Protein AF-A0A4Q4VD58-F1 (afdb_monomer)

Nearest PDB structures (foldseek):
  4wac-assembly1_A  TM=5.536E-01  e=6.185E-01  Staphylococcus aureus
  8p1x-assembly1_AAA  TM=7.465E-01  e=1.984E+00  Staphylococcus epidermidis
  7tt1-assembly1_B  TM=6.775E-01  e=2.243E+00  Escherichia coli
  3q7m-assembly1_A  TM=7.156E-01  e=3.048E+00  Escherichia coli
  4x7r-assembly2_B  TM=5.505E-01  e=1.142E+00  Staphylococcus aureus subsp. aureus 21178

pLDDT: mean 85.47, std 15.78, range [35.31, 97.75]

Solvent-accessible surface area (backbone atoms only — not comparable to full-atom values): 9012 Å² total; per-residue (Å²): 137,83,83,76,85,78,87,86,63,89,75,72,76,74,62,88,37,54,67,51,39,52,56,54,60,65,43,81,75,90,46,65,73,90,57,68,53,58,38,72,50,66,89,45,100,53,34,43,42,31,25,31,75,85,77,64,49,67,48,37,36,40,37,70,94,43,48,93,50,72,52,65,43,66,91,75,62,84,38,98,74,38,95,66,28,63,92,83,41,74,61,77,44,68,68,80,65,83,72,50,77,83,28,62,97,43,95,54,34,65,55,54,54,48,53,41,54,51,34,38,48,52,28,60,79,66,70,51,74,74,27,66,79,57,47,63,64,50,55,72,74,75,110

Radius of gyration: 20.48 Å; Cα contacts (8 Å, |Δi|>4): 132; chains: 1; bounding box: 45×37×64 Å

Structure (mmCIF, N/CA/C/O backbone):
data_AF-A0A4Q4VD58-F1
#
_entry.id   AF-A0A4Q4VD58-F1
#
loop_
_atom_site.group_PDB
_atom_site.id
_atom_site.type_symbol
_atom_site.label_atom_id
_atom_site.label_alt_id
_atom_site.label_comp_id
_atom_site.label_asym_id
_atom_site.label_entity_id
_atom_site.label_seq_id
_atom_site.pdbx_PDB_ins_code
_atom_site.Cartn_x
_atom_site.Cartn_y
_atom_site.Cartn_z
_atom_site.occupancy
_atom_site.B_iso_or_equiv
_atom_site.auth_seq_id
_atom_site.auth_comp_id
_atom_site.auth_asym_id
_atom_site.auth_atom_id
_atom_site.pdbx_PDB_model_num
ATOM 1 N N . MET A 1 1 ? 5.227 7.395 23.878 1.00 35.31 1 MET A N 1
ATOM 2 C CA . MET A 1 1 ? 4.129 7.269 24.860 1.00 35.31 1 MET A CA 1
ATOM 3 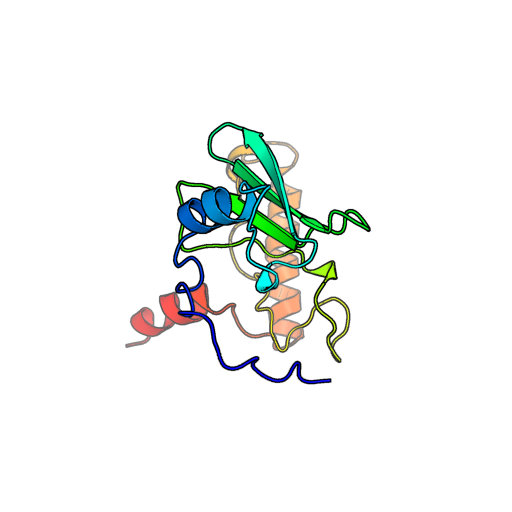C C . MET A 1 1 ? 3.570 5.863 24.727 1.00 35.31 1 MET A C 1
ATOM 5 O O . MET A 1 1 ? 2.981 5.567 23.700 1.00 35.31 1 MET A O 1
ATOM 9 N N . ALA A 1 2 ? 3.846 4.980 25.686 1.00 38.53 2 ALA A N 1
ATOM 10 C CA . ALA A 1 2 ? 3.278 3.635 25.708 1.00 38.53 2 ALA A CA 1
ATOM 11 C C . ALA A 1 2 ? 1.973 3.682 26.511 1.00 38.53 2 ALA A C 1
ATOM 13 O O . ALA A 1 2 ? 1.968 4.185 27.634 1.00 38.53 2 ALA A O 1
ATOM 14 N N . PHE A 1 3 ? 0.873 3.210 25.928 1.00 40.78 3 PHE A N 1
ATOM 15 C CA . PHE A 1 3 ? -0.377 3.032 26.661 1.00 40.78 3 PHE A CA 1
ATOM 16 C C . PHE A 1 3 ? -0.194 1.858 27.635 1.00 40.78 3 PHE A C 1
ATOM 18 O O . PHE A 1 3 ? 0.155 0.765 27.182 1.00 40.78 3 PHE A O 1
ATOM 25 N N . PRO A 1 4 ? -0.367 2.050 28.955 1.00 43.19 4 PRO A N 1
ATOM 26 C CA . PRO A 1 4 ? -0.219 0.956 29.902 1.00 43.19 4 PRO A CA 1
ATOM 27 C C . PRO A 1 4 ? -1.354 -0.061 29.696 1.00 43.19 4 PRO A C 1
ATOM 29 O O . PRO A 1 4 ? -2.503 0.346 29.481 1.00 43.19 4 PRO A O 1
ATOM 32 N N . PRO A 1 5 ? -1.076 -1.376 29.760 1.00 42.00 5 PRO A N 1
ATOM 33 C CA . PRO A 1 5 ? -2.122 -2.381 29.661 1.00 42.00 5 PRO A CA 1
ATOM 34 C C . PRO A 1 5 ? -3.036 -2.261 30.882 1.00 42.00 5 PRO A C 1
ATOM 36 O O . PRO A 1 5 ? -2.595 -2.355 32.026 1.00 42.00 5 PRO A O 1
ATOM 39 N N . THR A 1 6 ? -4.320 -2.005 30.639 1.00 45.06 6 THR A N 1
ATOM 40 C CA . THR A 1 6 ? -5.332 -1.994 31.697 1.00 45.06 6 THR A CA 1
ATOM 41 C C . THR A 1 6 ? -5.635 -3.441 32.076 1.00 45.06 6 THR A C 1
ATOM 43 O O . THR A 1 6 ? -6.183 -4.200 31.279 1.00 45.06 6 THR A O 1
ATOM 46 N N . SER A 1 7 ? -5.248 -3.836 33.285 1.00 50.06 7 SER A N 1
ATOM 47 C CA . SER A 1 7 ? -5.576 -5.133 33.872 1.00 50.06 7 SER A CA 1
ATOM 48 C C . SER A 1 7 ? -7.090 -5.235 34.088 1.00 50.06 7 SER A C 1
ATOM 50 O O . SER A 1 7 ? -7.638 -4.426 34.834 1.00 50.06 7 SER A O 1
ATOM 52 N N . GLY A 1 8 ? -7.766 -6.224 33.489 1.00 47.25 8 GLY A N 1
ATOM 53 C CA . GLY A 1 8 ? -9.118 -6.598 33.940 1.00 47.25 8 GLY A CA 1
ATOM 54 C C . GLY A 1 8 ? -10.194 -6.932 32.906 1.00 47.25 8 GLY A C 1
ATOM 55 O O . GLY A 1 8 ? -11.359 -6.998 33.282 1.00 47.25 8 GLY A O 1
ATOM 56 N N . THR A 1 9 ? -9.867 -7.206 31.647 1.00 44.62 9 THR A N 1
ATOM 57 C CA . THR A 1 9 ? -10.847 -7.760 30.694 1.00 44.62 9 THR A CA 1
ATOM 58 C C . THR A 1 9 ? -10.195 -8.916 29.966 1.00 44.62 9 THR A C 1
ATOM 60 O O . THR A 1 9 ? -9.048 -8.770 29.551 1.00 44.62 9 THR A O 1
ATOM 63 N N . GLN A 1 10 ? -10.891 -10.055 29.831 1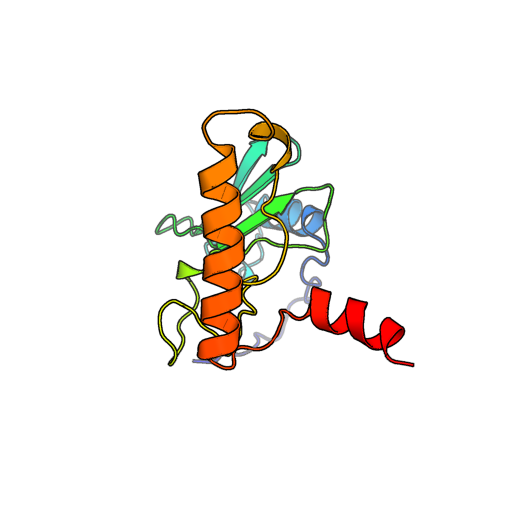.00 48.09 10 GLN A N 1
ATOM 64 C CA . GLN A 1 10 ? -10.505 -11.109 28.887 1.00 48.09 10 GLN A CA 1
ATOM 65 C C . GLN A 1 10 ? -10.112 -10.422 27.584 1.00 48.09 10 GLN A C 1
ATOM 67 O O . GLN A 1 10 ? -10.950 -9.795 26.932 1.00 48.09 10 GLN A O 1
ATOM 72 N N . GLN A 1 11 ? -8.821 -10.456 27.276 1.00 50.97 11 GLN A N 1
ATOM 73 C CA . GLN A 1 11 ? -8.297 -9.889 26.056 1.00 50.97 11 GLN A CA 1
ATOM 74 C C . GLN A 1 11 ? -8.880 -10.759 24.954 1.00 50.97 11 GLN A C 1
ATOM 76 O O . GLN A 1 11 ? -8.414 -11.868 24.738 1.00 50.97 11 GLN A O 1
ATOM 81 N N . ARG A 1 12 ? -9.977 -10.311 24.331 1.00 59.31 12 ARG A N 1
ATOM 82 C CA . ARG A 1 12 ? -10.419 -10.923 23.082 1.00 59.31 12 ARG A CA 1
ATOM 83 C C . ARG A 1 12 ? -9.215 -10.853 22.156 1.00 59.31 12 ARG A C 1
ATOM 85 O O . ARG A 1 12 ? -8.599 -9.781 22.048 1.00 59.31 12 ARG A O 1
ATOM 92 N N . ASP A 1 13 ? -8.842 -11.983 21.578 1.00 80.19 13 ASP A N 1
ATOM 93 C CA . ASP A 1 13 ? -7.724 -12.017 20.651 1.00 80.19 13 ASP A CA 1
ATOM 94 C C . ASP A 1 13 ? -7.974 -10.989 19.544 1.00 80.19 13 ASP A C 1
ATOM 96 O O . ASP A 1 13 ? -9.117 -10.699 19.171 1.00 80.19 13 ASP A O 1
ATOM 100 N N . PHE A 1 14 ? -6.907 -10.314 19.125 1.00 85.94 14 PHE A N 1
ATOM 101 C CA . PHE A 1 14 ? -7.022 -9.361 18.029 1.00 85.94 14 PHE A CA 1
ATOM 102 C C . PHE A 1 14 ? -7.402 -10.140 16.759 1.00 85.94 14 PHE A C 1
ATOM 104 O O . PHE A 1 14 ? -6.917 -11.263 16.614 1.00 85.94 14 PHE A O 1
ATOM 111 N N . PRO A 1 15 ? -8.243 -9.586 15.862 1.00 89.00 15 PRO A N 1
ATOM 112 C CA . PRO A 1 15 ? -8.634 -10.279 14.639 1.00 89.00 15 PRO A CA 1
ATOM 113 C C . PRO A 1 15 ? -7.426 -10.825 13.877 1.00 89.00 15 PRO A C 1
ATOM 115 O O . PRO A 1 15 ? -6.474 -10.081 13.626 1.00 89.00 15 PRO A O 1
ATOM 118 N N . ALA A 1 16 ? -7.468 -12.108 13.525 1.00 86.12 16 ALA A N 1
ATOM 119 C CA . ALA A 1 16 ? -6.393 -12.794 12.817 1.00 86.12 16 ALA A CA 1
ATOM 120 C C . ALA A 1 16 ? -6.496 -12.616 11.296 1.00 86.12 16 ALA A C 1
ATOM 122 O O . ALA A 1 16 ? -5.488 -12.703 10.601 1.00 86.12 16 ALA A O 1
ATOM 123 N N . THR A 1 17 ? -7.699 -12.342 10.781 1.00 87.75 17 THR A N 1
ATOM 124 C CA . THR A 1 17 ? -7.968 -12.179 9.345 1.00 87.75 17 THR A CA 1
ATOM 125 C C . THR A 1 17 ? -8.654 -10.848 9.038 1.00 87.75 17 THR A C 1
ATOM 127 O O . THR A 1 17 ? -9.278 -10.225 9.903 1.00 87.75 17 THR A O 1
ATOM 130 N N . SER A 1 18 ? -8.588 -10.411 7.777 1.00 89.19 18 SER A N 1
ATOM 131 C CA . SER A 1 18 ? -9.322 -9.228 7.305 1.00 89.19 18 SER A CA 1
ATOM 132 C C . SER A 1 18 ? -10.843 -9.358 7.485 1.00 89.19 18 SER A C 1
ATOM 134 O O . SER A 1 18 ? -11.513 -8.365 7.769 1.00 89.19 18 SER A O 1
ATOM 136 N N . LEU A 1 19 ? -11.397 -10.571 7.382 1.00 89.00 19 LEU A N 1
ATOM 137 C CA . LEU A 1 19 ? -12.821 -10.846 7.597 1.00 89.00 19 LEU A CA 1
ATOM 138 C C . LEU A 1 19 ? -13.222 -10.649 9.063 1.00 89.00 19 LEU A C 1
ATOM 140 O O . LEU A 1 19 ? -14.166 -9.914 9.351 1.00 89.00 19 LEU A O 1
ATOM 144 N N . GLU A 1 20 ? -12.457 -11.217 9.997 1.00 89.88 20 GLU A N 1
ATOM 145 C CA . GLU A 1 20 ? -12.674 -11.003 11.434 1.00 89.88 20 GLU A CA 1
ATOM 146 C C . GLU A 1 20 ? -12.515 -9.523 11.808 1.00 89.88 20 GLU A C 1
ATOM 148 O O . GLU A 1 20 ? -13.252 -8.989 12.640 1.00 89.88 20 GLU A O 1
ATOM 153 N N . LEU A 1 21 ? -11.577 -8.819 11.165 1.00 91.75 21 LEU A N 1
ATOM 154 C CA . LEU A 1 21 ? -11.380 -7.391 11.383 1.00 91.75 21 LEU A CA 1
ATOM 155 C C . LEU A 1 21 ? -12.582 -6.575 10.893 1.00 91.75 21 LEU A C 1
ATOM 157 O O . LEU A 1 21 ? -12.988 -5.620 11.561 1.00 91.75 21 LEU A O 1
ATOM 161 N N . LYS A 1 22 ? -13.168 -6.934 9.746 1.00 91.81 22 LYS A N 1
ATOM 162 C CA . LYS A 1 22 ? -14.396 -6.323 9.210 1.00 91.81 22 LYS A CA 1
ATOM 163 C C . LYS A 1 22 ? -15.538 -6.440 10.207 1.00 91.81 22 LYS A C 1
ATOM 165 O O . LYS A 1 22 ? -16.196 -5.441 10.506 1.00 91.81 22 LYS A O 1
ATOM 170 N N . GLU A 1 23 ? -15.742 -7.635 10.754 1.00 91.75 23 GLU A N 1
ATOM 171 C CA . GLU A 1 23 ? -16.756 -7.895 11.776 1.00 91.75 23 GLU A CA 1
ATOM 172 C C . GLU A 1 23 ? -16.490 -7.059 13.031 1.00 91.75 23 GLU A C 1
ATOM 174 O O . GLU A 1 23 ? -17.362 -6.307 13.471 1.00 91.75 23 GLU A O 1
ATOM 179 N N . ALA A 1 24 ? -15.261 -7.095 13.551 1.00 92.81 24 ALA A N 1
ATOM 180 C CA . ALA A 1 24 ? -14.886 -6.402 14.779 1.00 92.81 24 ALA A CA 1
ATOM 181 C C . ALA A 1 24 ? -14.995 -4.867 14.676 1.00 92.81 24 ALA A C 1
ATOM 183 O O . ALA A 1 24 ? -15.402 -4.207 15.635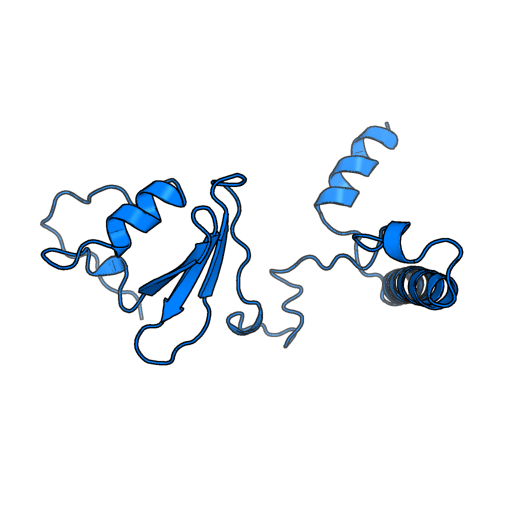 1.00 92.81 24 ALA A O 1
ATOM 184 N N . VAL A 1 25 ? -14.670 -4.284 13.517 1.00 93.88 25 VAL A N 1
ATOM 185 C CA . VAL A 1 25 ? -14.780 -2.833 13.270 1.00 93.88 25 VAL A CA 1
ATOM 186 C C . VAL A 1 25 ? -16.221 -2.405 12.958 1.00 93.88 25 VAL A C 1
ATOM 188 O O . VAL A 1 25 ? -16.567 -1.246 13.193 1.00 93.88 2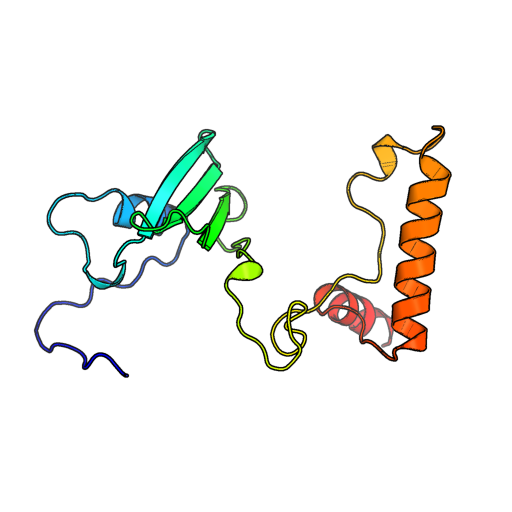5 VAL A O 1
ATOM 191 N N . SER A 1 26 ? -17.084 -3.317 12.491 1.00 92.12 26 SER A N 1
ATOM 192 C CA . SER A 1 26 ? -18.512 -3.044 12.239 1.00 92.12 26 SER A CA 1
ATOM 193 C C . SER A 1 26 ? -19.340 -2.895 13.521 1.00 92.12 26 SER A C 1
ATOM 195 O O . SER A 1 26 ? -20.413 -2.283 13.497 1.00 92.12 26 SER A O 1
ATOM 197 N N . VAL A 1 27 ? -18.863 -3.444 14.643 1.00 91.12 27 VAL A N 1
ATOM 198 C CA . VAL A 1 27 ? -19.543 -3.369 15.942 1.00 91.12 27 VAL A CA 1
ATOM 199 C C . VAL A 1 27 ? -19.627 -1.914 16.416 1.00 91.12 27 VAL A C 1
ATOM 201 O O . VAL A 1 27 ? -18.612 -1.235 16.570 1.00 91.12 27 VAL A O 1
ATOM 204 N N . ARG A 1 28 ? -20.850 -1.432 16.678 1.00 85.12 28 ARG A N 1
ATOM 205 C CA . ARG A 1 28 ? -21.095 -0.071 17.191 1.00 85.12 28 ARG A CA 1
ATOM 206 C C . ARG A 1 28 ? -21.062 0.010 18.715 1.00 85.12 28 ARG A C 1
ATOM 208 O O . ARG A 1 28 ? -20.438 0.914 19.261 1.00 85.12 28 ARG A O 1
ATOM 215 N N . GLU A 1 29 ? -21.718 -0.922 19.397 1.00 88.75 29 GLU A N 1
ATOM 216 C CA . GLU A 1 29 ? -21.804 -0.957 20.861 1.00 88.75 29 GLU A CA 1
ATOM 217 C C . GLU A 1 29 ? -20.804 -1.959 21.437 1.00 88.75 29 GLU A C 1
ATOM 219 O O . GLU A 1 29 ? -20.688 -3.077 20.946 1.00 88.75 29 GLU A O 1
ATOM 224 N N . GLY A 1 30 ? -20.062 -1.570 22.477 1.00 85.75 30 GLY A N 1
ATOM 225 C CA . GLY A 1 30 ? -19.034 -2.440 23.062 1.00 85.75 30 GLY A CA 1
ATOM 226 C C . GLY A 1 30 ? -17.836 -2.693 22.139 1.00 85.75 30 GLY A C 1
ATOM 227 O O . GLY A 1 30 ? -17.146 -3.702 22.289 1.00 85.75 30 GLY A O 1
ATOM 228 N N . ARG A 1 31 ? -17.595 -1.791 21.176 1.00 88.38 31 ARG A N 1
ATOM 229 C CA . ARG A 1 31 ? -16.442 -1.845 20.275 1.00 88.38 31 ARG A CA 1
ATOM 230 C C . ARG A 1 31 ? -15.138 -1.809 21.069 1.00 88.38 31 ARG A C 1
ATOM 232 O O . ARG A 1 31 ? -14.979 -0.984 21.968 1.00 88.38 31 ARG A O 1
ATOM 239 N N . ASP A 1 32 ? -14.190 -2.662 20.689 1.00 90.50 32 ASP A N 1
ATOM 240 C CA . ASP A 1 32 ? -12.876 -2.695 21.323 1.00 90.50 32 ASP A CA 1
ATOM 241 C C . ASP A 1 32 ? -12.149 -1.344 21.153 1.00 90.50 32 ASP A C 1
ATOM 243 O O . ASP A 1 32 ? -11.920 -0.906 20.016 1.00 90.50 32 ASP A O 1
ATOM 247 N N . PRO A 1 33 ? -11.764 -0.672 22.255 1.00 91.06 33 PRO A N 1
ATOM 248 C CA . PRO A 1 33 ? -11.114 0.632 22.194 1.00 91.06 33 PRO A CA 1
ATOM 249 C C . PRO A 1 33 ? -9.748 0.592 21.495 1.00 91.06 33 PRO A C 1
ATOM 251 O O . PRO A 1 33 ? -9.288 1.630 21.016 1.00 91.06 33 PRO A O 1
ATOM 254 N N . ARG A 1 34 ? -9.110 -0.583 21.371 1.00 91.75 34 ARG A N 1
ATOM 255 C CA . ARG A 1 34 ? -7.835 -0.755 20.656 1.00 91.75 34 ARG A CA 1
ATOM 256 C C . ARG A 1 34 ? -7.936 -0.405 19.172 1.00 91.75 34 ARG A C 1
ATOM 258 O O . ARG A 1 34 ? -6.936 -0.007 18.587 1.00 91.75 34 ARG A O 1
ATOM 265 N N . PHE A 1 35 ? -9.122 -0.488 18.563 1.00 92.06 35 PHE A N 1
ATOM 266 C CA . PHE A 1 35 ? -9.306 -0.075 17.167 1.00 92.06 35 PHE A CA 1
ATOM 267 C C . PHE A 1 35 ? -9.351 1.450 16.975 1.00 92.06 35 PHE A C 1
ATOM 269 O O . PHE A 1 35 ? -9.340 1.924 15.837 1.00 92.06 35 PHE A O 1
ATOM 276 N N . GLY A 1 36 ? -9.429 2.227 18.061 1.00 93.94 36 GLY A N 1
ATOM 277 C CA . GLY A 1 36 ? -9.417 3.686 18.024 1.00 93.94 36 GLY A CA 1
ATOM 278 C C . GLY A 1 36 ? -10.436 4.270 17.042 1.00 93.94 36 GLY A C 1
ATOM 279 O O . GLY A 1 36 ? -11.635 4.007 17.120 1.00 93.94 36 GLY A O 1
ATOM 280 N N . THR A 1 37 ? -9.949 5.079 16.102 1.00 96.00 37 THR A N 1
ATOM 281 C CA . THR A 1 37 ? -10.763 5.782 15.097 1.00 96.00 37 THR A CA 1
ATOM 282 C C . THR A 1 37 ? -10.841 5.048 13.764 1.00 96.00 37 THR A C 1
ATOM 284 O O . THR A 1 37 ? -11.288 5.629 12.778 1.00 96.00 37 THR A O 1
ATOM 287 N N . LEU A 1 38 ? -10.383 3.798 13.693 1.00 96.56 38 LEU A N 1
ATOM 288 C CA . LEU A 1 38 ? -10.452 3.022 12.463 1.00 96.56 38 LEU A CA 1
ATOM 289 C C . LEU A 1 38 ? -11.922 2.836 12.055 1.00 96.56 38 LEU A C 1
ATOM 291 O O . LEU A 1 38 ? -12.792 2.610 12.891 1.00 96.56 38 LEU A O 1
ATOM 295 N N . THR A 1 39 ? -12.228 2.945 10.780 1.00 96.38 39 THR A N 1
ATOM 296 C CA . THR A 1 39 ? -13.514 2.551 10.204 1.00 96.38 39 THR A CA 1
ATOM 297 C C . THR A 1 39 ? -13.242 2.019 8.807 1.00 96.38 39 THR A C 1
ATOM 299 O O . THR A 1 39 ? -12.127 2.167 8.305 1.00 96.38 39 THR A O 1
ATOM 302 N N . PHE A 1 40 ? -14.232 1.407 8.170 1.00 96.19 40 PHE A N 1
ATOM 303 C CA . PHE A 1 40 ? -14.088 0.966 6.790 1.00 96.19 40 PHE A CA 1
ATOM 304 C C . PHE A 1 40 ? -15.306 1.312 5.943 1.00 96.19 40 PHE A C 1
ATOM 306 O O . PHE A 1 40 ? -16.386 1.619 6.449 1.00 96.19 40 PHE A O 1
ATOM 313 N N . HIS A 1 41 ? -15.098 1.256 4.634 1.00 94.50 41 HIS A N 1
ATOM 314 C CA . HIS A 1 41 ? -16.146 1.260 3.628 1.00 94.50 41 HIS A CA 1
ATOM 315 C C . HIS A 1 41 ? -15.870 0.145 2.615 1.00 94.50 41 HIS A C 1
ATOM 317 O O . HIS A 1 41 ? -14.726 -0.044 2.194 1.00 94.50 41 HIS A O 1
ATOM 323 N N . SER A 1 42 ? -16.918 -0.576 2.216 1.00 94.50 42 SER A N 1
ATOM 324 C CA . SER A 1 42 ? -16.841 -1.587 1.163 1.00 94.50 42 SER A CA 1
ATOM 325 C C . SER A 1 42 ? -17.224 -0.988 -0.183 1.00 94.50 42 SER A C 1
ATOM 327 O O . SER A 1 42 ? -18.385 -0.644 -0.392 1.00 94.50 42 SER A O 1
ATOM 329 N N . SER A 1 43 ? -16.250 -0.864 -1.091 1.00 91.19 43 SER A N 1
ATOM 330 C CA . SER A 1 43 ? -16.499 -0.357 -2.451 1.00 91.19 43 SER A CA 1
ATOM 331 C C . SER A 1 43 ? -17.059 -1.421 -3.404 1.00 91.19 43 SER A C 1
ATOM 333 O O . SER A 1 43 ? -17.630 -1.078 -4.433 1.00 91.19 43 SER A O 1
ATOM 335 N N . SER A 1 44 ? -16.903 -2.696 -3.055 1.00 93.56 44 SER A N 1
ATOM 336 C CA . SER A 1 44 ? -17.539 -3.874 -3.660 1.00 93.56 44 SER A CA 1
ATOM 337 C C . SER A 1 44 ? -17.728 -4.929 -2.554 1.00 93.56 44 SER A C 1
ATOM 339 O O . SER A 1 44 ? -17.208 -4.725 -1.452 1.00 93.56 44 SER A O 1
ATOM 341 N N . PRO A 1 45 ? -18.487 -6.021 -2.779 1.00 92.00 45 PRO A N 1
ATOM 342 C CA . PRO A 1 45 ? -18.763 -7.017 -1.736 1.00 92.00 45 PRO A CA 1
ATOM 343 C C . PRO A 1 45 ? -17.507 -7.569 -1.039 1.00 92.00 45 PRO A C 1
ATOM 345 O O . PRO A 1 45 ? -17.522 -7.769 0.176 1.00 92.00 45 PRO A O 1
ATOM 348 N N . ASP A 1 46 ? -16.439 -7.736 -1.814 1.00 93.56 46 ASP A N 1
ATOM 349 C CA . ASP A 1 46 ? -15.158 -8.359 -1.481 1.00 93.56 46 ASP A CA 1
ATOM 350 C C . ASP A 1 46 ? -14.027 -7.363 -1.173 1.00 93.56 46 ASP A C 1
ATOM 352 O O . ASP A 1 46 ? -12.935 -7.775 -0.793 1.00 93.56 46 ASP A O 1
ATOM 356 N N . VAL A 1 47 ? -14.260 -6.056 -1.341 1.00 95.31 47 VAL A N 1
ATOM 357 C CA . VAL A 1 47 ? -13.248 -5.014 -1.124 1.00 95.31 47 VAL A CA 1
ATOM 358 C C . VAL A 1 47 ? -13.529 -4.257 0.160 1.00 95.31 47 VAL A C 1
ATOM 360 O O . VAL A 1 47 ? -14.647 -3.791 0.400 1.00 95.31 47 VAL A O 1
ATOM 363 N N . GLN A 1 48 ? -12.481 -4.031 0.947 1.00 95.44 48 GLN A N 1
ATOM 364 C CA . GLN A 1 48 ? -12.550 -3.287 2.196 1.00 95.44 48 GLN A CA 1
ATOM 365 C C . GLN A 1 48 ? -11.491 -2.177 2.210 1.00 95.44 48 GLN A C 1
ATOM 367 O O . GLN A 1 48 ? -10.305 -2.406 1.974 1.00 95.44 48 GLN A O 1
ATOM 372 N N . ARG A 1 49 ? -11.922 -0.939 2.476 1.00 97.06 49 ARG A N 1
ATOM 373 C CA . ARG A 1 49 ? -11.050 0.244 2.539 1.00 97.06 49 ARG A CA 1
ATOM 374 C C . ARG A 1 49 ? -11.093 0.828 3.939 1.00 97.06 49 ARG A C 1
ATOM 376 O O . ARG A 1 49 ? -12.114 1.404 4.317 1.00 97.06 49 ARG A O 1
ATOM 383 N N . TYR A 1 50 ? -10.005 0.689 4.688 1.00 97.38 50 TYR A N 1
ATOM 384 C CA . TYR A 1 50 ? -9.906 1.139 6.071 1.00 97.38 50 TYR A CA 1
ATOM 385 C C . TYR A 1 50 ? -9.283 2.530 6.168 1.00 97.38 50 TYR A C 1
ATOM 387 O O . TYR A 1 50 ? -8.255 2.820 5.555 1.00 97.38 50 TYR A O 1
ATOM 395 N N . PHE A 1 51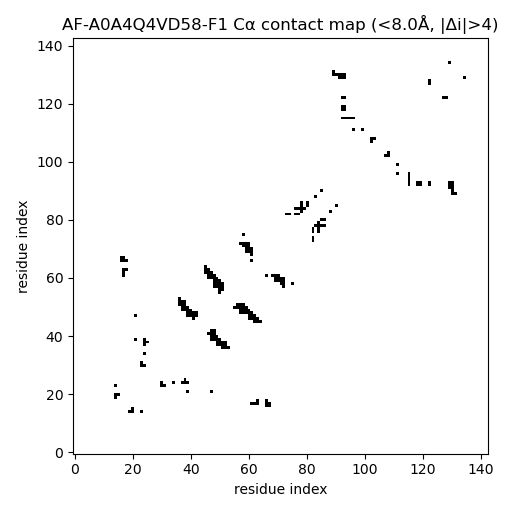 ? -9.903 3.401 6.960 1.00 97.75 51 PHE A N 1
ATOM 396 C CA . PHE A 1 51 ? -9.490 4.791 7.121 1.00 97.75 51 PHE A CA 1
ATOM 397 C C . PHE A 1 51 ? -9.788 5.320 8.526 1.00 97.75 51 PHE A C 1
ATOM 399 O O . PHE A 1 51 ? -10.563 4.745 9.292 1.00 97.75 51 PHE A O 1
ATOM 406 N N . CYS A 1 52 ? -9.167 6.443 8.878 1.00 97.19 52 CYS A N 1
ATOM 407 C CA . CYS A 1 52 ? -9.454 7.145 10.122 1.00 97.19 52 CYS A CA 1
ATOM 408 C C . CYS A 1 52 ? -10.768 7.934 10.014 1.00 97.19 52 CYS A C 1
ATOM 410 O O . CYS A 1 52 ? -10.868 8.862 9.217 1.00 97.19 52 CYS A O 1
ATOM 412 N N . SER A 1 53 ? -11.746 7.657 10.877 1.00 96.88 53 SER A N 1
ATOM 413 C CA . SER A 1 53 ? -13.043 8.351 10.902 1.00 96.88 53 SER A CA 1
ATOM 414 C C . SER A 1 53 ? -12.968 9.839 11.274 1.00 96.88 53 SER A C 1
ATOM 416 O O . SER A 1 53 ? -13.958 10.552 11.130 1.00 96.88 53 SER A O 1
ATOM 418 N N . ARG A 1 54 ? -11.814 10.328 11.754 1.00 97.25 54 ARG A N 1
ATOM 419 C CA . ARG A 1 54 ? -11.617 11.735 12.146 1.00 97.25 54 ARG A CA 1
ATOM 420 C C . ARG A 1 54 ? -10.990 12.597 11.055 1.00 97.25 54 ARG A C 1
ATOM 422 O O . ARG A 1 54 ? -11.409 13.733 10.883 1.00 97.25 54 ARG A O 1
ATOM 429 N N . CYS A 1 55 ? -9.969 12.089 10.365 1.00 96.94 55 CYS A N 1
ATOM 430 C CA . CYS A 1 55 ? -9.216 12.848 9.356 1.00 96.94 55 CYS A CA 1
ATOM 431 C C . CYS A 1 55 ? -9.315 12.263 7.943 1.00 96.94 55 CYS A C 1
ATOM 433 O O . CYS A 1 55 ? -8.763 12.838 7.013 1.00 96.94 55 CYS A O 1
ATOM 435 N N . SER A 1 56 ? -10.003 11.134 7.771 1.00 96.31 56 SER A N 1
ATOM 436 C CA . SER A 1 56 ? -10.149 10.418 6.496 1.00 96.31 56 SER A CA 1
ATOM 437 C C . SER A 1 56 ? -8.844 9.893 5.888 1.00 96.31 56 SER A C 1
ATOM 439 O O . SER A 1 56 ? -8.837 9.477 4.733 1.00 96.31 56 SER A O 1
ATOM 441 N N . ALA A 1 57 ? -7.745 9.865 6.651 1.00 96.94 57 ALA A N 1
ATOM 442 C CA . ALA A 1 57 ? -6.503 9.249 6.197 1.00 96.94 57 ALA A CA 1
ATOM 443 C C . ALA A 1 57 ? -6.737 7.762 5.892 1.00 96.94 57 ALA A C 1
ATOM 445 O O . ALA A 1 57 ? -7.206 7.018 6.761 1.00 96.94 57 ALA A O 1
ATOM 446 N N . CYS A 1 58 ? -6.423 7.353 4.661 1.00 96.44 58 CYS A N 1
ATOM 447 C CA . CYS A 1 58 ? -6.419 5.951 4.255 1.00 96.44 58 CYS A CA 1
ATOM 448 C C . CYS A 1 58 ? -5.337 5.212 5.046 1.00 96.44 58 CYS A C 1
ATOM 450 O O . CYS A 1 58 ? -4.221 5.719 5.156 1.00 96.44 58 CYS A O 1
ATOM 452 N N . VAL A 1 59 ? -5.671 4.046 5.601 1.00 96.75 59 VAL A N 1
ATOM 453 C CA . VAL A 1 59 ? -4.723 3.228 6.364 1.00 96.75 59 VAL A CA 1
ATOM 454 C C . VAL A 1 59 ? -4.287 2.023 5.554 1.00 96.75 59 VAL A C 1
ATOM 456 O O . VAL A 1 59 ? -3.106 1.891 5.242 1.00 96.75 59 VAL A O 1
ATOM 459 N N . PHE A 1 60 ? -5.233 1.173 5.172 1.00 96.31 60 PHE A N 1
ATOM 460 C CA . PHE A 1 60 ? -4.953 0.027 4.321 1.00 96.31 60 PHE A CA 1
ATOM 461 C C . PHE A 1 60 ? -6.191 -0.401 3.540 1.00 96.31 60 PHE A C 1
ATOM 463 O O . PHE A 1 60 ? -7.336 -0.078 3.874 1.00 96.31 60 PHE A O 1
ATOM 470 N N . TYR A 1 61 ? -5.927 -1.141 2.480 1.00 96.12 61 TYR A N 1
ATOM 471 C CA . TYR A 1 61 ? -6.891 -1.823 1.644 1.00 96.12 61 TYR A CA 1
ATOM 472 C C . TYR A 1 61 ? -6.706 -3.330 1.806 1.00 96.12 61 TYR A C 1
ATOM 474 O O . TYR A 1 61 ? -5.582 -3.812 1.949 1.00 96.12 61 TYR A O 1
ATOM 482 N N . CYS A 1 62 ? -7.802 -4.074 1.761 1.00 94.94 62 CYS A N 1
ATOM 483 C CA . CYS A 1 62 ? -7.755 -5.522 1.648 1.00 94.94 62 CYS A CA 1
ATOM 484 C C . CYS A 1 62 ? -8.903 -6.046 0.792 1.00 94.94 62 CYS A C 1
ATOM 486 O O . CYS A 1 62 ? -9.905 -5.361 0.549 1.00 94.94 62 CYS A O 1
ATOM 488 N N . VAL A 1 63 ? -8.707 -7.270 0.319 1.00 94.19 63 VAL A N 1
ATOM 489 C CA . VAL A 1 63 ? -9.675 -8.037 -0.457 1.00 94.19 63 VAL A CA 1
ATOM 490 C C . VAL A 1 63 ? -9.835 -9.412 0.149 1.00 94.19 63 VAL A C 1
ATOM 492 O O . VAL A 1 63 ? -8.878 -9.985 0.673 1.00 94.19 63 VAL A O 1
ATOM 495 N N . ASP A 1 64 ? -11.052 -9.929 0.074 1.00 89.69 64 ASP A N 1
ATOM 496 C CA . ASP A 1 64 ? -11.417 -11.191 0.712 1.00 89.69 64 ASP A CA 1
ATOM 497 C C . ASP A 1 64 ? -10.700 -12.402 0.071 1.00 89.69 64 ASP A C 1
ATOM 499 O O . ASP A 1 64 ? -10.544 -13.432 0.723 1.00 89.69 64 ASP A O 1
ATOM 503 N N . ASP A 1 65 ? -10.211 -12.280 -1.172 1.00 89.75 65 ASP A N 1
ATOM 504 C CA . ASP A 1 65 ? -9.450 -13.323 -1.882 1.00 89.75 65 ASP A CA 1
ATOM 505 C C . ASP A 1 65 ? -7.966 -13.414 -1.472 1.00 89.75 65 ASP A C 1
ATOM 507 O O . ASP A 1 65 ? -7.289 -14.391 -1.799 1.00 89.75 65 ASP A O 1
ATOM 511 N N . ARG A 1 66 ? -7.462 -12.422 -0.726 1.00 87.69 66 ARG A N 1
ATOM 512 C CA . ARG A 1 66 ? -6.106 -12.378 -0.158 1.00 87.69 66 ARG A CA 1
ATOM 513 C C . ARG A 1 66 ? -6.177 -11.977 1.325 1.00 87.69 66 ARG A C 1
ATOM 515 O O . ARG A 1 66 ? -5.674 -10.914 1.688 1.00 87.69 66 ARG A O 1
ATOM 522 N N . PRO A 1 67 ? -6.793 -12.800 2.197 1.00 83.12 67 PRO A N 1
ATOM 523 C CA . PRO A 1 67 ? -7.087 -12.426 3.585 1.00 83.12 67 PRO A CA 1
ATOM 524 C C . PRO A 1 67 ? -5.836 -12.180 4.442 1.00 83.12 67 PRO A C 1
ATOM 526 O O . PRO A 1 67 ? -5.909 -11.439 5.422 1.00 83.12 67 PRO A O 1
ATOM 529 N N . ASP A 1 68 ? -4.699 -12.749 4.036 1.00 83.00 68 ASP A N 1
ATOM 530 C CA . ASP A 1 68 ? -3.406 -12.631 4.718 1.00 83.00 68 ASP A CA 1
ATOM 531 C C . ASP A 1 68 ? -2.552 -11.459 4.189 1.00 83.00 68 ASP A C 1
ATOM 533 O O . ASP A 1 68 ? -1.400 -11.290 4.589 1.00 83.00 68 ASP A O 1
ATOM 537 N N . MET A 1 69 ? -3.084 -10.651 3.262 1.00 86.12 69 MET A N 1
ATOM 538 C CA . MET A 1 69 ? -2.376 -9.538 2.626 1.00 86.12 69 MET A CA 1
ATOM 539 C C . MET A 1 69 ? -3.122 -8.217 2.826 1.00 86.12 69 MET A C 1
ATOM 541 O O . MET A 1 69 ? -4.338 -8.131 2.658 1.00 86.12 69 MET A O 1
ATOM 545 N N . LEU A 1 70 ? -2.370 -7.160 3.135 1.00 91.19 70 LEU A N 1
ATOM 546 C CA . LEU A 1 70 ? -2.877 -5.798 3.273 1.00 91.19 70 LEU A CA 1
ATOM 547 C C . LEU A 1 70 ? -2.064 -4.853 2.389 1.00 91.19 70 LEU A C 1
ATOM 549 O O . LEU A 1 70 ? -0.835 -4.838 2.454 1.00 91.19 70 LEU A O 1
ATOM 553 N N . ASP A 1 71 ? -2.753 -4.004 1.637 1.00 94.38 71 ASP A N 1
ATOM 554 C CA . ASP A 1 71 ? -2.130 -2.926 0.876 1.00 94.38 71 ASP A CA 1
ATOM 555 C C . ASP A 1 71 ? -2.128 -1.663 1.756 1.00 94.38 71 ASP A C 1
ATOM 557 O O . ASP A 1 71 ? -3.159 -1.011 1.935 1.00 94.38 71 ASP A O 1
ATOM 561 N N . VAL A 1 72 ? -0.984 -1.333 2.360 1.00 94.62 72 VAL A N 1
ATOM 562 C CA . VAL A 1 72 ? -0.846 -0.213 3.311 1.00 94.62 72 VAL A CA 1
ATOM 563 C C . VAL A 1 72 ? -0.600 1.108 2.579 1.00 94.62 72 VAL A C 1
ATOM 565 O O . VAL A 1 72 ? 0.190 1.185 1.638 1.00 94.62 72 VAL A O 1
ATOM 568 N N . ALA A 1 73 ? -1.247 2.184 3.030 1.00 95.31 73 ALA A N 1
ATOM 569 C CA . ALA A 1 73 ? -1.026 3.519 2.489 1.00 95.31 73 ALA A CA 1
ATOM 570 C C . ALA A 1 73 ? 0.380 4.033 2.852 1.00 95.31 73 ALA A C 1
ATOM 572 O O . ALA A 1 73 ? 0.635 4.421 3.991 1.00 95.31 73 ALA A O 1
ATOM 573 N N . LEU A 1 74 ? 1.279 4.095 1.862 1.00 92.56 74 LEU A N 1
ATOM 574 C CA . LEU A 1 74 ? 2.679 4.506 2.055 1.00 92.56 74 LEU A CA 1
ATOM 575 C C . LEU A 1 74 ? 2.846 5.896 2.683 1.00 92.56 74 LEU A C 1
ATOM 577 O O . LEU A 1 74 ? 3.806 6.122 3.406 1.00 92.56 74 LEU A O 1
ATOM 581 N N . GLY A 1 75 ? 1.895 6.810 2.467 1.00 91.62 75 GLY A N 1
ATOM 582 C CA . GLY A 1 75 ? 1.923 8.151 3.064 1.00 91.62 75 GLY A CA 1
ATOM 583 C C . GLY A 1 75 ? 1.785 8.182 4.592 1.00 91.62 75 GLY A C 1
ATOM 584 O O . GLY A 1 75 ? 1.898 9.254 5.177 1.00 91.62 75 GLY A O 1
ATOM 585 N N . LEU A 1 76 ? 1.521 7.041 5.239 1.00 92.75 76 LEU A N 1
ATOM 586 C CA . LEU A 1 76 ? 1.537 6.907 6.698 1.00 92.75 76 LEU A CA 1
ATOM 587 C C . LEU A 1 76 ? 2.921 6.582 7.268 1.00 92.75 76 LEU A C 1
ATOM 589 O O . LEU A 1 76 ? 3.096 6.644 8.485 1.00 92.75 76 LEU A O 1
ATOM 593 N N . LEU A 1 77 ? 3.871 6.183 6.420 1.00 93.00 77 LEU A N 1
ATOM 594 C CA . LEU A 1 77 ? 5.198 5.778 6.857 1.00 93.00 77 LEU A CA 1
ATOM 595 C C . LEU A 1 77 ? 6.081 7.014 7.015 1.00 93.00 77 LEU A C 1
ATOM 597 O O . LEU A 1 77 ? 6.373 7.712 6.047 1.00 93.00 77 LEU A O 1
ATOM 601 N N . GLU A 1 78 ? 6.513 7.256 8.248 1.00 93.69 78 GLU A N 1
ATOM 602 C CA . GLU A 1 78 ? 7.561 8.223 8.554 1.00 93.69 78 GLU A CA 1
ATOM 603 C C . GLU A 1 78 ? 8.904 7.494 8.585 1.00 93.69 78 GLU A C 1
ATOM 605 O O . GLU A 1 78 ? 9.056 6.483 9.276 1.00 93.69 78 GLU A O 1
ATOM 610 N N . ALA A 1 79 ? 9.867 8.014 7.834 1.00 94.69 79 ALA A N 1
ATOM 611 C CA . ALA A 1 79 ? 11.117 7.336 7.535 1.00 94.69 79 ALA A CA 1
ATOM 612 C C . ALA A 1 79 ? 12.266 8.342 7.375 1.00 94.69 79 ALA A C 1
ATOM 614 O O . ALA A 1 79 ? 12.112 9.307 6.619 1.00 94.69 79 ALA A O 1
ATOM 615 N N . PRO A 1 80 ? 13.446 8.128 7.994 1.00 94.50 80 PRO A N 1
ATOM 616 C CA . PRO A 1 80 ? 14.623 8.956 7.734 1.00 94.50 80 PRO A CA 1
ATOM 617 C C . PRO A 1 80 ? 15.053 9.002 6.260 1.00 94.50 80 PRO A C 1
ATOM 619 O O . PRO A 1 80 ? 15.641 9.994 5.835 1.00 94.50 80 PRO A O 1
ATOM 622 N N . SER A 1 81 ? 14.748 7.967 5.467 1.00 91.81 81 SER A N 1
ATOM 623 C CA . SER A 1 81 ? 15.004 7.954 4.015 1.00 91.81 81 SER A CA 1
ATOM 624 C C . SER A 1 81 ? 13.985 8.769 3.198 1.00 91.81 81 SER A C 1
ATOM 626 O O . SER A 1 81 ? 14.080 8.854 1.969 1.00 91.81 81 SER A O 1
ATOM 628 N N . GLY A 1 82 ? 13.018 9.405 3.865 1.00 93.12 82 GLY A N 1
ATOM 629 C CA . GLY A 1 82 ? 11.965 10.200 3.251 1.00 93.12 82 GLY A CA 1
ATOM 630 C C . GLY A 1 82 ? 10.867 9.337 2.633 1.00 93.12 82 GLY A C 1
ATOM 631 O O . GLY A 1 82 ? 10.606 8.219 3.063 1.00 93.12 82 GLY A O 1
ATOM 632 N N . ALA A 1 83 ? 10.220 9.858 1.588 1.00 92.38 83 ALA A N 1
ATOM 633 C CA . ALA A 1 83 ? 9.003 9.276 1.012 1.00 92.38 83 ALA A CA 1
ATOM 634 C C . ALA A 1 83 ? 9.149 7.837 0.479 1.00 92.38 83 ALA A C 1
ATOM 636 O O . ALA A 1 83 ? 8.141 7.172 0.248 1.00 92.38 83 ALA A O 1
ATOM 637 N N . ARG A 1 84 ? 10.380 7.360 0.249 1.00 91.56 84 ARG A N 1
ATOM 638 C CA . ARG A 1 84 ? 10.616 5.979 -0.186 1.00 91.56 84 ARG A CA 1
ATOM 639 C C . ARG A 1 84 ? 10.670 4.986 0.978 1.00 91.56 84 ARG A C 1
ATOM 641 O O . ARG A 1 84 ? 10.447 3.811 0.727 1.00 91.56 84 ARG A O 1
ATOM 648 N N . ALA A 1 85 ? 10.922 5.420 2.214 1.00 94.12 85 ALA A N 1
ATOM 649 C CA . ALA A 1 85 ? 10.932 4.553 3.397 1.00 94.12 85 ALA A CA 1
ATOM 650 C C . ALA A 1 85 ? 11.690 3.222 3.191 1.00 94.12 85 ALA A C 1
ATOM 652 O O . ALA A 1 85 ? 11.202 2.151 3.549 1.00 94.12 85 ALA A O 1
ATOM 653 N N . GLU A 1 86 ? 12.862 3.276 2.552 1.00 91.62 86 GLU A N 1
ATOM 654 C CA . GLU A 1 86 ? 13.581 2.099 2.029 1.00 91.62 86 GLU A CA 1
ATOM 655 C C . GLU A 1 86 ? 14.076 1.140 3.121 1.00 91.62 86 GLU A C 1
ATOM 657 O O . GLU A 1 86 ? 14.407 -0.007 2.835 1.00 91.62 86 GLU A O 1
ATOM 662 N N . GLU A 1 87 ? 14.097 1.579 4.377 1.00 89.62 87 GLU A N 1
ATOM 663 C CA . GLU A 1 87 ? 14.373 0.747 5.547 1.00 89.62 87 GLU A CA 1
ATOM 664 C C . GLU A 1 87 ? 13.231 -0.216 5.915 1.00 89.62 87 GLU A C 1
ATOM 666 O O . GLU A 1 87 ? 13.465 -1.190 6.627 1.00 89.62 87 GLU A O 1
ATOM 671 N N . VAL A 1 88 ? 12.005 0.049 5.453 1.00 90.94 88 VAL A N 1
ATOM 672 C CA . VAL A 1 88 ? 10.814 -0.773 5.736 1.00 90.94 88 VAL A CA 1
ATOM 673 C C . VAL A 1 88 ? 10.048 -1.179 4.474 1.00 90.94 88 VAL A C 1
ATOM 675 O O . VAL A 1 88 ? 9.214 -2.081 4.537 1.00 90.94 88 VAL A O 1
ATOM 678 N N . VAL A 1 89 ? 10.337 -0.564 3.322 1.00 91.88 89 VAL A N 1
ATOM 679 C CA . VAL A 1 89 ? 9.707 -0.859 2.028 1.00 91.88 89 VAL A CA 1
ATOM 680 C C . VAL A 1 89 ? 10.742 -1.343 1.015 1.00 91.88 89 VAL A C 1
ATOM 682 O O . VAL A 1 89 ? 11.740 -0.679 0.742 1.00 91.88 89 VAL A O 1
ATOM 685 N N . SER A 1 90 ? 10.448 -2.482 0.386 1.00 90.44 90 SER A N 1
ATOM 686 C CA . SER A 1 90 ? 11.210 -3.007 -0.747 1.00 90.44 90 SER A CA 1
ATOM 687 C C . SER A 1 90 ? 10.531 -2.624 -2.065 1.00 90.44 90 SER A C 1
ATOM 689 O O . SER A 1 90 ? 9.419 -3.071 -2.346 1.00 90.44 90 SER A O 1
ATOM 691 N N . TRP A 1 91 ? 11.186 -1.790 -2.878 1.00 90.19 91 TRP A N 1
ATOM 692 C CA . TRP A 1 91 ? 10.609 -1.273 -4.122 1.00 90.19 91 TRP A CA 1
ATOM 693 C C . TRP A 1 91 ? 10.886 -2.177 -5.321 1.00 90.19 91 TRP A C 1
ATOM 695 O O . TRP A 1 91 ? 12.010 -2.617 -5.576 1.00 90.19 91 TRP A O 1
ATOM 705 N N . THR A 1 92 ? 9.854 -2.409 -6.128 1.00 88.44 92 THR A N 1
ATOM 706 C CA . THR A 1 92 ? 9.930 -3.231 -7.336 1.00 88.44 92 THR A CA 1
ATOM 707 C C . THR A 1 92 ? 10.464 -2.427 -8.527 1.00 88.44 92 THR A C 1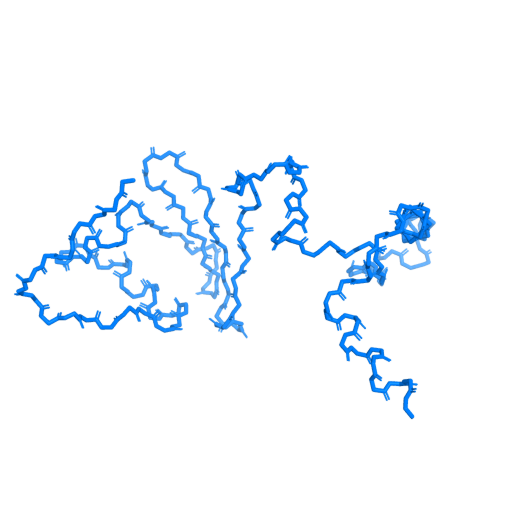
ATOM 709 O O . THR A 1 92 ? 9.732 -2.137 -9.467 1.00 88.44 92 THR A O 1
ATOM 712 N N . PHE A 1 93 ? 11.757 -2.088 -8.516 1.00 88.50 93 PHE A N 1
ATOM 713 C CA . PHE A 1 93 ? 12.438 -1.486 -9.679 1.00 88.50 93 PHE A CA 1
ATOM 714 C C . PHE A 1 93 ? 12.854 -2.506 -10.749 1.00 88.50 93 PHE A C 1
ATOM 716 O O . PHE A 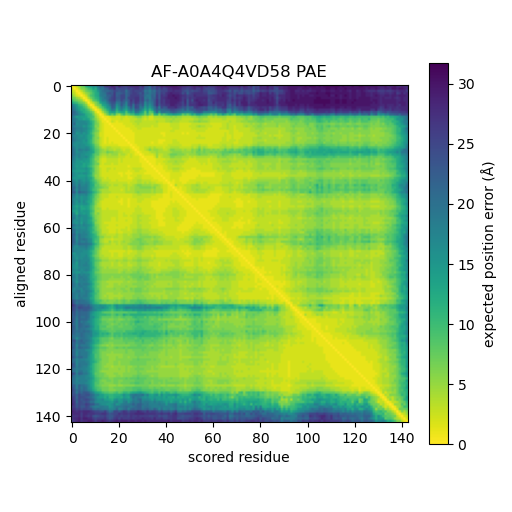1 93 ? 13.456 -2.144 -11.753 1.00 88.50 93 PHE A O 1
ATOM 723 N N . THR A 1 94 ? 12.546 -3.786 -10.530 1.00 80.00 94 THR A N 1
ATOM 724 C CA . THR A 1 94 ? 12.814 -4.866 -11.484 1.00 80.00 94 THR A CA 1
ATOM 725 C C . THR A 1 94 ? 11.533 -5.634 -11.754 1.00 80.00 94 THR A C 1
ATOM 727 O O . THR A 1 94 ? 10.799 -5.954 -10.815 1.00 80.00 94 THR A O 1
ATOM 730 N N . GLY A 1 95 ? 11.314 -6.012 -13.012 1.00 77.50 95 GLY A N 1
ATOM 731 C CA . GLY A 1 95 ? 10.214 -6.891 -13.404 1.00 77.50 95 GLY A CA 1
ATOM 732 C C . GLY A 1 95 ? 9.391 -6.329 -14.550 1.00 77.50 95 GLY A C 1
ATOM 733 O O . GLY A 1 95 ? 9.640 -5.227 -15.031 1.00 77.50 95 GLY A O 1
ATOM 734 N N . SER A 1 96 ? 8.423 -7.124 -14.995 1.00 80.81 96 SER A N 1
ATOM 735 C CA . SER A 1 96 ? 7.448 -6.680 -15.983 1.00 80.81 96 SER A CA 1
ATOM 736 C C . SER A 1 96 ? 6.388 -5.812 -15.322 1.00 80.81 96 SER A C 1
ATOM 738 O O . SER A 1 96 ? 5.909 -6.124 -14.230 1.00 80.81 96 SER A O 1
ATOM 740 N N . MET A 1 97 ? 5.991 -4.746 -16.007 1.00 86.81 97 MET A N 1
ATOM 741 C CA . MET A 1 97 ? 4.852 -3.940 -15.590 1.00 86.81 97 MET A CA 1
ATOM 742 C C . MET A 1 97 ? 3.583 -4.793 -15.546 1.00 86.81 97 MET A C 1
ATOM 744 O O . MET A 1 97 ? 3.317 -5.597 -16.444 1.00 86.81 97 MET A O 1
ATOM 748 N N . GLY A 1 98 ? 2.777 -4.593 -14.501 1.00 86.19 98 GLY A N 1
ATOM 749 C CA . GLY A 1 98 ? 1.452 -5.199 -14.419 1.00 86.19 98 GLY A CA 1
ATOM 750 C C . GLY A 1 98 ? 0.603 -4.812 -15.631 1.00 86.19 98 GLY A C 1
ATOM 751 O O . GLY A 1 98 ? 0.688 -3.683 -16.115 1.00 86.19 98 GLY A O 1
ATOM 752 N N . TRP A 1 99 ? -0.203 -5.758 -16.118 1.00 88.81 99 TRP A N 1
ATOM 753 C CA . TRP A 1 99 ? -1.103 -5.569 -17.264 1.00 88.81 99 TRP A CA 1
ATOM 754 C C . TRP A 1 99 ? -0.407 -5.155 -18.569 1.00 88.81 99 TRP A C 1
ATOM 756 O O . TRP A 1 99 ? -1.026 -4.566 -19.450 1.00 88.81 99 TRP A O 1
ATOM 766 N N . ARG A 1 100 ? 0.882 -5.492 -18.734 1.00 91.44 100 ARG A N 1
ATOM 767 C CA . ARG A 1 100 ? 1.656 -5.205 -19.955 1.00 91.44 100 ARG A CA 1
ATOM 768 C C . ARG A 1 100 ? 0.922 -5.615 -21.234 1.00 91.44 100 ARG A C 1
ATOM 770 O O . ARG A 1 100 ? 1.002 -4.903 -22.231 1.00 91.44 100 ARG A O 1
ATOM 777 N N . GLN A 1 101 ? 0.221 -6.746 -21.216 1.00 93.44 101 GLN A N 1
ATOM 778 C CA . GLN A 1 101 ? -0.520 -7.269 -22.364 1.00 93.44 101 GLN A CA 1
ATOM 779 C C . GLN A 1 101 ? -1.536 -6.275 -22.946 1.00 93.44 101 GLN A C 1
ATOM 781 O O . GLN A 1 101 ? -1.793 -6.324 -24.144 1.00 93.44 101 GLN A O 1
ATOM 786 N N . ASP A 1 102 ? -2.040 -5.333 -22.145 1.00 94.25 102 ASP A N 1
ATOM 787 C CA . ASP A 1 102 ? -3.020 -4.336 -22.586 1.00 94.25 102 ASP A CA 1
ATOM 788 C C . ASP A 1 102 ? -2.415 -3.296 -23.544 1.00 94.25 102 ASP A C 1
ATOM 790 O O . ASP A 1 102 ? -3.146 -2.558 -24.208 1.00 94.25 102 ASP A O 1
ATOM 794 N N . VAL A 1 103 ? -1.079 -3.210 -23.624 1.00 94.38 103 VAL A N 1
ATOM 795 C CA . VAL A 1 103 ? -0.379 -2.247 -24.489 1.00 94.38 103 VAL A CA 1
ATOM 796 C C . VAL A 1 103 ? 0.436 -2.882 -25.612 1.00 94.38 103 VAL A C 1
ATOM 798 O O . VAL A 1 103 ? 0.914 -2.147 -26.477 1.00 94.38 103 VAL A O 1
ATOM 801 N N . VAL A 1 104 ? 0.619 -4.205 -25.605 1.00 94.12 104 VAL A N 1
ATOM 802 C CA . VAL A 1 104 ? 1.445 -4.919 -26.595 1.00 94.12 104 VAL A CA 1
ATOM 803 C C . VAL A 1 104 ? 0.873 -4.732 -28.001 1.00 94.12 104 VAL A C 1
ATOM 805 O O . VAL A 1 104 ? -0.332 -4.852 -28.215 1.00 94.12 104 VAL A O 1
ATOM 808 N N . GLY A 1 105 ? 1.736 -4.414 -28.968 1.00 94.62 105 GLY A N 1
ATOM 809 C CA . GLY A 1 105 ? 1.359 -4.111 -30.350 1.00 94.62 105 GLY A CA 1
ATOM 810 C C . GLY A 1 105 ? 0.681 -2.749 -30.533 1.00 94.62 105 GLY A C 1
ATOM 811 O O . GLY A 1 105 ? 0.350 -2.369 -31.657 1.00 94.62 105 GLY A O 1
ATOM 812 N N . GLY A 1 106 ? 0.461 -2.006 -29.447 1.00 95.75 106 GLY A N 1
ATOM 813 C CA . GLY A 1 106 ? -0.139 -0.681 -29.453 1.00 95.75 106 GLY A CA 1
ATOM 814 C C . GLY A 1 106 ? 0.896 0.440 -29.394 1.00 95.75 106 GLY A C 1
ATOM 815 O O . GLY A 1 106 ? 2.071 0.250 -29.089 1.00 95.75 106 GLY A O 1
ATOM 816 N N . TRP A 1 107 ? 0.433 1.672 -29.597 1.00 95.75 107 TRP A N 1
ATOM 817 C CA . TRP A 1 107 ? 1.297 2.859 -29.582 1.00 95.75 107 TRP A CA 1
ATOM 818 C C . TRP A 1 107 ? 1.965 3.141 -28.220 1.00 95.75 107 TRP A C 1
ATOM 820 O O . TRP A 1 107 ? 2.931 3.898 -28.161 1.00 95.75 107 TRP A O 1
ATOM 830 N N . ARG A 1 108 ? 1.467 2.546 -27.123 1.00 95.19 108 ARG A N 1
ATOM 831 C CA . ARG A 1 108 ? 2.025 2.690 -25.764 1.00 95.19 108 ARG A CA 1
ATOM 832 C C . ARG A 1 108 ? 3.084 1.647 -25.407 1.00 95.19 108 ARG A C 1
ATOM 834 O O . ARG A 1 108 ? 3.713 1.793 -24.362 1.00 95.19 108 ARG A O 1
ATOM 841 N N . GLU A 1 109 ? 3.315 0.631 -26.237 1.00 95.62 109 GLU A N 1
ATOM 842 C CA . GLU A 1 109 ? 4.259 -0.448 -25.918 1.00 95.62 109 GLU A CA 1
ATOM 843 C C . GLU A 1 109 ? 5.664 0.084 -25.598 1.00 95.62 109 GLU A C 1
ATOM 845 O O . GLU A 1 109 ? 6.260 -0.282 -24.583 1.00 95.62 109 GLU A O 1
ATOM 850 N N . GLY A 1 110 ? 6.155 1.029 -26.407 1.00 95.81 110 GLY A N 1
ATOM 851 C CA . GLY A 1 110 ? 7.462 1.653 -26.196 1.00 95.81 110 GLY A CA 1
ATOM 852 C C . GLY A 1 110 ? 7.589 2.376 -24.850 1.00 95.81 110 GLY A C 1
ATOM 853 O O . GLY A 1 110 ? 8.674 2.407 -24.277 1.00 95.81 110 GLY A O 1
ATOM 854 N N . HIS A 1 111 ? 6.489 2.905 -24.301 1.00 94.06 111 HIS A N 1
ATOM 855 C CA . HIS A 1 111 ? 6.505 3.553 -22.989 1.00 94.06 111 HIS A CA 1
ATOM 856 C C . HIS A 1 111 ? 6.746 2.544 -21.863 1.00 94.06 111 HIS A C 1
ATOM 858 O O . HIS A 1 111 ? 7.579 2.793 -20.997 1.00 94.06 111 HIS A O 1
ATOM 864 N N . ILE A 1 112 ? 6.080 1.385 -21.899 1.00 94.12 112 ILE A N 1
ATOM 865 C CA . ILE A 1 112 ? 6.287 0.335 -20.894 1.00 94.12 112 ILE A CA 1
ATOM 866 C C . ILE A 1 112 ? 7.711 -0.228 -20.973 1.00 94.12 112 ILE A C 1
ATOM 868 O O . ILE A 1 112 ? 8.363 -0.371 -19.942 1.00 94.12 112 ILE A O 1
ATOM 872 N N . VAL A 1 113 ? 8.234 -0.459 -22.183 1.00 93.38 113 VAL A N 1
ATOM 873 C CA . VAL A 1 113 ? 9.635 -0.880 -22.383 1.00 93.38 113 VAL A CA 1
ATOM 874 C C . VAL A 1 113 ? 10.615 0.141 -21.795 1.00 93.38 113 VAL A C 1
ATOM 876 O O . VAL A 1 113 ? 11.595 -0.232 -21.144 1.00 93.38 113 VAL A O 1
ATOM 879 N N . ALA A 1 114 ? 10.352 1.434 -21.987 1.00 94.69 114 ALA A N 1
ATOM 880 C CA . ALA A 1 114 ? 11.189 2.488 -21.428 1.00 94.69 114 ALA A CA 1
ATOM 881 C C . ALA A 1 114 ? 11.119 2.518 -19.893 1.00 94.69 114 ALA A C 1
ATOM 883 O O . ALA A 1 114 ? 12.162 2.595 -19.251 1.00 94.69 114 ALA A O 1
ATOM 884 N N . VAL A 1 115 ? 9.931 2.401 -19.290 1.00 93.31 115 VAL A N 1
ATOM 885 C CA . VAL A 1 115 ? 9.766 2.374 -17.823 1.00 93.31 115 VAL A CA 1
ATOM 886 C C . VAL A 1 115 ? 10.529 1.203 -17.202 1.00 93.31 115 VAL A C 1
ATOM 888 O O . VAL A 1 115 ? 11.298 1.406 -16.268 1.00 93.31 115 VAL A O 1
ATOM 891 N N . GLU A 1 116 ? 10.376 -0.006 -17.746 1.00 92.75 116 GLU A N 1
ATOM 892 C CA . GLU A 1 116 ? 11.058 -1.199 -17.228 1.00 92.75 116 GLU A CA 1
ATOM 893 C C . GLU A 1 116 ? 12.583 -1.087 -17.342 1.00 92.75 116 GLU A C 1
ATOM 895 O O . GLU A 1 116 ? 13.302 -1.343 -16.377 1.00 92.75 116 GLU A O 1
ATOM 900 N N . SER A 1 117 ? 13.090 -0.677 -18.509 1.00 93.88 117 SER A N 1
ATOM 901 C CA . SER A 1 117 ? 14.537 -0.591 -18.733 1.00 93.88 117 SER A CA 1
ATOM 902 C C . SER A 1 117 ? 15.194 0.529 -17.923 1.00 93.88 117 SER A C 1
ATOM 904 O O . SER A 1 117 ? 16.281 0.333 -17.382 1.00 93.88 117 SER A O 1
ATOM 906 N N . THR A 1 118 ? 14.534 1.681 -17.784 1.00 95.12 118 THR A N 1
ATOM 907 C CA . THR A 1 118 ? 15.054 2.805 -16.989 1.00 95.12 118 THR A CA 1
ATOM 908 C C . THR A 1 118 ? 15.000 2.533 -15.488 1.00 95.12 118 THR A C 1
ATOM 910 O O . THR A 1 118 ? 15.949 2.881 -14.788 1.00 95.12 118 THR A O 1
ATOM 913 N N . ALA A 1 119 ? 13.955 1.863 -14.988 1.00 94.06 119 ALA A N 1
ATOM 914 C CA . ALA A 1 119 ? 13.883 1.443 -13.588 1.00 94.06 119 ALA A CA 1
ATOM 915 C C . ALA A 1 119 ? 15.000 0.444 -13.234 1.00 94.06 119 ALA A C 1
ATOM 917 O O . ALA A 1 119 ? 15.672 0.603 -12.213 1.00 94.06 119 ALA A O 1
ATOM 918 N N . GLU A 1 120 ? 15.254 -0.539 -14.105 1.00 93.56 120 GLU A N 1
ATOM 919 C CA . GLU A 1 120 ? 16.324 -1.526 -13.914 1.00 93.56 120 GLU A CA 1
ATOM 920 C C . GLU A 1 120 ? 17.723 -0.889 -13.976 1.00 93.56 120 GLU A C 1
ATOM 922 O O . GLU A 1 120 ? 18.601 -1.221 -13.169 1.00 93.56 120 G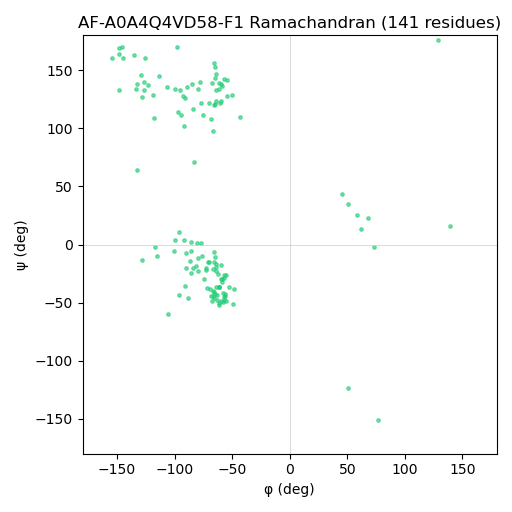LU A O 1
ATOM 927 N N . ALA A 1 121 ? 17.931 0.046 -14.911 1.00 95.06 121 ALA A N 1
ATOM 928 C CA . ALA A 1 121 ? 19.175 0.801 -15.023 1.00 95.06 121 ALA A CA 1
ATOM 929 C C . ALA A 1 121 ? 19.431 1.625 -13.755 1.00 95.06 121 ALA A C 1
ATOM 931 O O . ALA A 1 121 ? 20.465 1.440 -13.114 1.00 95.06 121 ALA A O 1
ATOM 932 N N . TRP A 1 122 ? 18.451 2.430 -13.322 1.00 94.94 122 TRP A N 1
ATOM 933 C CA . TRP A 1 122 ? 18.548 3.229 -12.098 1.00 94.94 122 TRP A CA 1
ATOM 934 C C . TRP A 1 122 ? 18.854 2.367 -10.874 1.00 94.94 122 TRP A C 1
ATOM 936 O O . TRP A 1 122 ? 19.705 2.727 -10.059 1.00 94.94 122 TRP A O 1
ATOM 946 N N . ARG A 1 123 ? 18.198 1.205 -10.754 1.00 94.44 123 ARG A N 1
ATOM 947 C CA . ARG A 1 123 ? 18.446 0.258 -9.664 1.00 94.44 123 ARG A CA 1
ATOM 948 C C . ARG A 1 123 ? 19.907 -0.179 -9.642 1.00 94.44 123 ARG A C 1
ATOM 950 O O . ARG A 1 123 ? 20.532 -0.173 -8.584 1.00 94.44 123 ARG A O 1
ATOM 957 N N . THR A 1 124 ? 20.434 -0.585 -10.793 1.00 94.06 124 THR A N 1
ATOM 958 C CA . THR A 1 124 ? 21.811 -1.078 -10.912 1.00 94.06 124 THR A CA 1
ATOM 959 C C . THR A 1 124 ? 22.818 0.036 -10.630 1.00 94.06 124 THR A C 1
ATOM 961 O O . THR A 1 124 ? 23.734 -0.164 -9.837 1.00 94.06 124 THR A O 1
ATOM 964 N N . GLU A 1 125 ? 22.613 1.220 -11.207 1.00 96.81 125 GLU A N 1
ATOM 965 C CA . GLU A 1 125 ? 23.452 2.408 -10.997 1.00 96.81 125 GLU A CA 1
ATOM 966 C C . GLU A 1 125 ? 23.453 2.874 -9.535 1.00 96.81 125 GLU A C 1
ATOM 968 O O . GLU A 1 125 ? 24.489 3.278 -9.010 1.00 96.81 125 GLU A O 1
ATOM 973 N N . SER A 1 126 ? 22.310 2.762 -8.858 1.00 93.25 126 SER A N 1
ATOM 974 C CA . SER A 1 126 ? 22.147 3.137 -7.448 1.00 93.25 126 SER A CA 1
ATOM 975 C C . SER A 1 126 ? 22.544 2.023 -6.473 1.00 93.25 126 SER A C 1
ATOM 977 O O . SER A 1 126 ? 22.381 2.185 -5.265 1.00 93.25 126 SER A O 1
ATOM 979 N N . ASN A 1 127 ? 23.033 0.882 -6.977 1.00 93.31 127 ASN A N 1
ATOM 980 C CA . ASN A 1 127 ? 23.317 -0.324 -6.196 1.00 93.31 127 ASN A CA 1
ATOM 981 C C . ASN A 1 127 ? 22.130 -0.764 -5.308 1.00 93.31 127 ASN A C 1
ATOM 983 O O . ASN A 1 127 ? 22.308 -1.252 -4.191 1.00 93.31 127 ASN A O 1
ATOM 987 N N . TYR A 1 128 ? 20.903 -0.568 -5.797 1.00 90.69 128 TYR A N 1
ATOM 988 C CA . TYR A 1 128 ? 19.682 -0.906 -5.074 1.00 90.69 128 TYR A CA 1
ATOM 989 C C . TYR A 1 128 ? 19.400 -2.417 -5.198 1.00 90.69 128 TYR A C 1
ATOM 991 O O . TYR A 1 128 ? 19.498 -2.986 -6.299 1.00 90.69 128 TYR A O 1
ATOM 999 N N . PRO A 1 129 ? 19.070 -3.114 -4.097 1.00 89.25 129 PRO A N 1
ATOM 1000 C CA . PRO A 1 129 ? 18.851 -4.554 -4.130 1.00 89.25 129 PRO A CA 1
ATOM 1001 C C . PRO A 1 129 ? 17.626 -4.922 -4.977 1.00 89.25 129 PRO A C 1
ATOM 1003 O O . PRO A 1 129 ? 16.704 -4.131 -5.174 1.00 89.25 129 PRO A O 1
ATOM 1006 N N . LYS A 1 130 ? 17.589 -6.156 -5.486 1.00 86.75 130 LYS A N 1
ATOM 1007 C CA . LYS A 1 130 ? 16.332 -6.702 -6.016 1.00 86.75 130 LYS A CA 1
ATOM 1008 C C . LYS A 1 130 ? 15.329 -6.826 -4.867 1.00 86.75 130 LYS A C 1
ATOM 1010 O O . LYS A 1 130 ? 15.719 -7.090 -3.733 1.00 86.75 130 LYS A O 1
ATOM 1015 N N . HIS A 1 131 ? 14.046 -6.639 -5.166 1.00 83.12 131 HIS A N 1
ATOM 1016 C CA . HIS A 1 131 ? 13.010 -6.747 -4.145 1.00 83.12 131 HIS A CA 1
ATOM 1017 C C . HIS A 1 131 ? 12.903 -8.178 -3.598 1.00 83.12 131 HIS A C 1
ATOM 1019 O O . HIS A 1 131 ? 13.204 -9.137 -4.316 1.00 83.12 131 HIS A O 1
ATOM 1025 N N . SER A 1 132 ? 12.451 -8.309 -2.348 1.00 72.44 132 SER A N 1
ATOM 1026 C CA . SER A 1 132 ? 12.467 -9.561 -1.569 1.00 72.44 132 SER A CA 1
ATOM 1027 C C . SER A 1 132 ? 11.899 -10.765 -2.328 1.00 72.44 132 SER A C 1
ATOM 1029 O O . SER A 1 132 ? 12.601 -11.752 -2.515 1.00 72.44 132 SER A O 1
ATOM 1031 N N . TRP A 1 133 ? 10.698 -10.639 -2.898 1.00 69.50 133 TRP A N 1
ATOM 1032 C CA . TRP A 1 133 ? 10.034 -11.721 -3.641 1.00 69.50 133 TRP A CA 1
ATOM 1033 C C . TRP A 1 133 ? 10.829 -12.257 -4.838 1.00 69.50 133 TRP A C 1
ATOM 1035 O O . TRP A 1 133 ? 10.660 -13.409 -5.235 1.00 69.50 133 TRP A O 1
ATOM 1045 N N . ARG A 1 134 ? 11.658 -11.421 -5.470 1.00 67.50 134 ARG A N 1
ATOM 1046 C CA . ARG A 1 134 ? 12.474 -11.823 -6.620 1.00 67.50 134 ARG A CA 1
ATOM 1047 C C . ARG A 1 134 ? 13.842 -12.325 -6.195 1.00 67.50 134 ARG A C 1
ATOM 1049 O O . ARG A 1 134 ? 14.336 -13.259 -6.813 1.00 67.50 134 ARG A O 1
ATOM 1056 N N . ALA A 1 135 ? 14.424 -11.739 -5.150 1.00 65.75 135 ALA A N 1
ATOM 1057 C CA . ALA A 1 135 ? 15.621 -12.293 -4.531 1.00 65.75 135 ALA A CA 1
ATOM 1058 C C . ALA A 1 135 ? 15.368 -13.751 -4.108 1.00 65.75 135 ALA A C 1
ATOM 1060 O O . ALA A 1 135 ? 16.104 -14.635 -4.529 1.00 65.75 135 ALA A O 1
ATOM 1061 N N . GLU A 1 136 ? 14.251 -14.014 -3.425 1.00 66.19 136 GLU A N 1
ATOM 1062 C CA . GLU A 1 136 ? 13.841 -15.356 -2.987 1.00 66.19 136 GLU A CA 1
ATOM 1063 C C . GLU A 1 136 ? 13.601 -16.340 -4.142 1.00 66.19 136 GLU A C 1
ATOM 1065 O O . GLU A 1 136 ? 13.916 -17.518 -4.017 1.00 66.19 136 GLU A O 1
ATOM 1070 N N . LYS A 1 137 ? 13.058 -15.882 -5.280 1.00 63.78 137 LYS A N 1
ATOM 1071 C CA . LYS A 1 137 ? 12.831 -16.738 -6.460 1.00 63.78 137 LYS A CA 1
ATOM 1072 C C . LYS A 1 137 ? 14.109 -17.074 -7.226 1.00 63.78 137 LYS A C 1
ATOM 1074 O O . LYS A 1 137 ? 14.169 -18.132 -7.838 1.00 63.78 137 LYS A O 1
ATOM 1079 N N . GLU A 1 138 ? 15.103 -16.190 -7.210 1.00 62.53 138 GLU A N 1
ATOM 1080 C CA . GLU A 1 138 ? 16.373 -16.382 -7.922 1.00 62.53 138 GLU A CA 1
ATOM 1081 C C . GLU A 1 138 ? 17.440 -17.102 -7.069 1.00 62.53 138 GLU A C 1
ATOM 1083 O O . GLU A 1 138 ? 18.381 -17.663 -7.627 1.00 62.53 138 GLU A O 1
ATOM 1088 N N . GLU A 1 139 ? 17.322 -17.124 -5.734 1.00 56.28 139 GLU A N 1
ATOM 1089 C CA . GLU A 1 139 ? 18.192 -17.932 -4.860 1.00 56.28 139 GLU A CA 1
ATOM 1090 C C . GLU A 1 139 ? 18.192 -19.445 -5.169 1.00 56.28 139 GLU A C 1
ATOM 1092 O O . GLU A 1 139 ? 19.285 -20.010 -5.262 1.00 56.28 139 GLU A O 1
ATOM 1097 N N . PRO A 1 140 ? 17.048 -20.122 -5.399 1.00 54.75 140 PRO A N 1
ATOM 1098 C CA . PRO A 1 140 ? 17.040 -21.538 -5.768 1.00 54.75 140 PRO A CA 1
ATOM 1099 C C . PRO A 1 140 ? 17.561 -21.814 -7.188 1.00 54.75 140 PRO A C 1
ATOM 1101 O O . PRO A 1 140 ? 17.877 -22.958 -7.489 1.00 54.75 140 PRO A O 1
ATOM 1104 N N . GLU A 1 141 ? 17.683 -20.802 -8.056 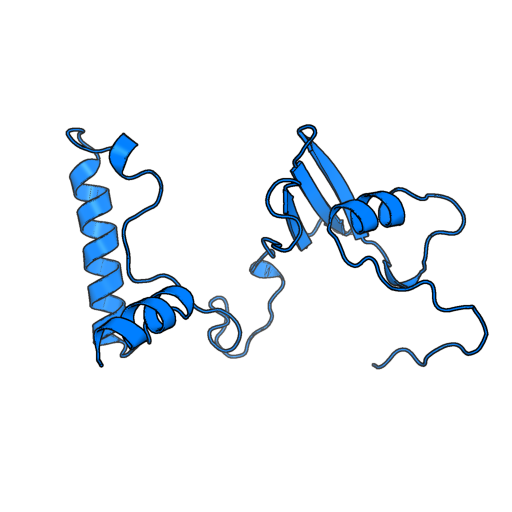1.00 50.72 141 GLU A N 1
ATOM 1105 C CA . GLU A 1 141 ? 18.253 -20.950 -9.409 1.00 50.72 141 GLU A CA 1
ATOM 1106 C C . GLU A 1 141 ? 19.792 -20.831 -9.434 1.00 50.72 141 GLU A C 1
ATOM 1108 O O . GLU A 1 141 ? 20.412 -21.035 -10.478 1.00 50.72 141 GLU A O 1
ATOM 1113 N N . ARG A 1 142 ? 20.427 -20.494 -8.300 1.00 48.03 142 ARG A N 1
ATOM 1114 C CA . ARG A 1 142 ? 21.890 -20.348 -8.167 1.00 48.03 142 ARG A CA 1
ATOM 1115 C C . ARG A 1 142 ? 22.601 -21.558 -7.543 1.00 48.03 142 ARG A C 1
ATOM 1117 O O . ARG A 1 142 ? 23.811 -21.465 -7.322 1.00 48.03 142 ARG A O 1
ATOM 1124 N N . VAL A 1 143 ? 21.886 -22.650 -7.252 1.00 42.72 143 VAL A N 1
ATOM 1125 C CA . VAL A 1 143 ? 22.424 -23.893 -6.656 1.00 42.72 143 VAL A CA 1
ATOM 1126 C C . VAL A 1 143 ? 22.481 -25.015 -7.684 1.00 42.72 143 VAL A C 1
ATOM 1128 O O . VAL A 1 143 ? 21.465 -25.230 -8.377 1.00 42.72 143 VAL A O 1
#

Secondary structure (DSSP, 8-state):
-PPPP-SSS--PPPPSSHHHHHHHHH--SS--GGGTTEEEEEEETTEEEEEETTT--EEEEEETTSTT--EE-GGG---TTGGG-TTT-----SSPPTTGGGTTTSTTHHHHHHHHHHHHHHHHHTTPPPPHHHHHHHGGGG-

Foldseek 3Di:
DDDDDDPDDDPPDDDPWPVSVQVLQPDDPPRDCVCPQWHWDAPDPFKIWIAGNPPRHTAWIDGNVCGVDIHGDLVVDDAPVPSCNVVPDFDALADQDPPLVVCPVHPCNVVSVCSNVVSVVCCVVVVNDHGPVVVVVCVVVVD

Mean predicted aligned error: 8.35 Å

Sequence (143 aa):
MAFPPTSGTQQRDFPATSLELKEAVSVREGRDPRFGTLTFHSSSPDVQRYFCSRCSACVFYCVDDRPDMLDVALGLLEAPSGARAEEVVSWTFTGSMGWRQDVVGGWREGHIVAVESTAEAWRTESNYPKHSWRAEKEEPERV